Protein AF-A0A7L4N922-F1 (afdb_monomer)

InterPro domains:
  IPR007482 Protein-tyrosine phosphatase-like, PTPLA [PF04387] (2-100)
  IPR007482 Protein-tyrosine phosphatase-like, PTPLA [PTHR11035] (1-100)

Radius of gyration: 19.14 Å; Cα contacts (8 Å, |Δi|>4): 80; chains: 1; bounding box: 42×26×58 Å

Foldseek 3Di:
DCPDPLNVQLVVLVVQLVVLVVLQVVCVVVVHGDPVSVVCNVPSCVVSVVRNLVSVLVVLVVCLVVCVVVQPPWDDDDDPVNDGGGVSVVSVVVNCVVPD

Secondary structure (DSSP, 8-state):
-TT-HHHHHHHHHHHHHHHHHHHHHHHHHTT---HHHHHHHHHHHHHHHHHHHHHHHHHHHHHHHHHHHH-TT-BPSS-TT---B-HHHHHHHHHHHT--

Mean predicted aligned error: 5.7 Å

pLDDT: mean 89.08, std 7.03, range [53.06, 95.0]

Sequence (100 aa):
IQNEESVILFLVVWTVTEITRYSFYTFNLLNHLPYFIKWARYNFFIILYPAGVAGELLTIYAALPYVKKTGMFSLRLPNKYNVSFDYYYFLIIVMFSYVP

Structure (mmCIF, N/CA/C/O backbone):
data_AF-A0A7L4N922-F1
#
_entry.id   AF-A0A7L4N922-F1
#
loop_
_atom_site.group_PDB
_atom_site.id
_atom_site.type_symbol
_atom_site.label_atom_id
_atom_site.label_alt_id
_atom_site.label_comp_id
_atom_site.label_asym_id
_atom_site.label_entity_id
_atom_site.label_seq_id
_atom_site.pdbx_PDB_ins_code
_atom_site.Cartn_x
_atom_site.Cartn_y
_atom_site.Cartn_z
_atom_site.occupancy
_atom_site.B_iso_or_equiv
_atom_site.auth_seq_id
_atom_site.auth_comp_id
_atom_site.auth_asym_id
_atom_site.auth_atom_id
_atom_site.pdbx_PDB_model_num
ATOM 1 N N . ILE A 1 1 ? -16.478 -12.585 4.229 1.00 53.06 1 ILE A N 1
ATOM 2 C CA . ILE A 1 1 ? -15.484 -11.547 4.591 1.00 53.06 1 ILE A CA 1
ATOM 3 C C . ILE A 1 1 ? -14.242 -11.647 3.710 1.00 53.06 1 ILE A C 1
ATOM 5 O O . ILE A 1 1 ? -13.859 -10.639 3.156 1.00 53.06 1 ILE A O 1
ATOM 9 N N . GLN A 1 2 ? -13.625 -12.822 3.513 1.00 55.81 2 GLN A N 1
ATOM 10 C CA . GLN A 1 2 ? -12.480 -12.949 2.582 1.00 55.81 2 GLN A CA 1
ATOM 11 C C . GLN A 1 2 ? -12.849 -13.115 1.092 1.00 55.81 2 GLN A C 1
ATOM 13 O O . GLN A 1 2 ? -11.963 -13.034 0.255 1.00 55.81 2 GLN A O 1
ATOM 18 N N . ASN A 1 3 ? -14.133 -13.293 0.755 1.00 60.75 3 ASN A N 1
ATOM 19 C CA . ASN A 1 3 ? -14.620 -13.367 -0.634 1.00 60.75 3 ASN A CA 1
ATOM 20 C C . ASN A 1 3 ? -15.031 -11.996 -1.205 1.00 60.75 3 AS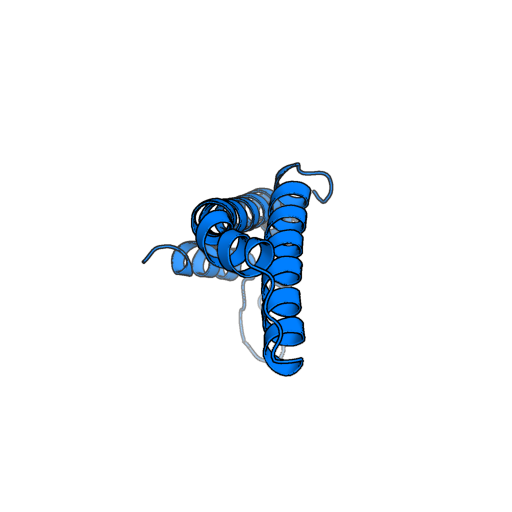N A C 1
ATOM 22 O O . ASN A 1 3 ? -15.770 -11.941 -2.181 1.00 60.75 3 ASN A O 1
ATOM 26 N N . GLU A 1 4 ? -14.622 -10.899 -0.568 1.00 72.81 4 GLU A N 1
ATOM 27 C CA . GLU A 1 4 ? -14.944 -9.557 -1.054 1.00 72.81 4 GLU A CA 1
ATOM 28 C C . GLU A 1 4 ? -14.064 -9.223 -2.261 1.00 72.81 4 GLU A C 1
ATOM 30 O O . GLU A 1 4 ? -12.857 -9.475 -2.253 1.00 72.81 4 GLU A O 1
ATOM 35 N N . GLU A 1 5 ? -14.659 -8.628 -3.293 1.00 82.56 5 GLU A N 1
ATOM 36 C CA . GLU A 1 5 ? -13.969 -8.231 -4.530 1.00 82.56 5 GLU A CA 1
ATOM 37 C C . GLU A 1 5 ? -12.769 -7.309 -4.256 1.00 82.56 5 GLU A C 1
ATOM 39 O O . GLU A 1 5 ? -11.766 -7.345 -4.973 1.00 82.56 5 GLU A O 1
ATOM 44 N N . SER A 1 6 ? -12.831 -6.544 -3.162 1.00 86.00 6 SER A N 1
ATOM 45 C CA . SER A 1 6 ? -11.741 -5.701 -2.670 1.00 86.00 6 SER A CA 1
ATOM 46 C C . SER A 1 6 ? -10.461 -6.487 -2.386 1.00 86.00 6 SER A C 1
ATOM 48 O O . SER A 1 6 ? -9.376 -5.991 -2.693 1.00 86.00 6 SER A O 1
ATOM 50 N N . VAL A 1 7 ? -10.573 -7.722 -1.882 1.00 88.56 7 VAL A N 1
ATOM 51 C CA . VAL A 1 7 ? -9.423 -8.580 -1.566 1.00 88.56 7 VAL A CA 1
ATOM 52 C C . VAL A 1 7 ? -8.679 -8.979 -2.830 1.00 88.56 7 VAL A C 1
ATOM 54 O O . VAL A 1 7 ? -7.455 -8.884 -2.902 1.00 88.56 7 VAL A O 1
ATOM 57 N N . ILE A 1 8 ? -9.430 -9.394 -3.848 1.00 90.50 8 ILE A N 1
ATOM 58 C CA . ILE A 1 8 ? -8.871 -9.769 -5.147 1.00 90.50 8 ILE A CA 1
ATOM 59 C C . ILE A 1 8 ? -8.222 -8.544 -5.796 1.00 90.50 8 ILE A C 1
ATOM 61 O O . ILE A 1 8 ? -7.113 -8.649 -6.318 1.00 90.50 8 ILE A O 1
ATOM 65 N N . LEU A 1 9 ? -8.876 -7.380 -5.712 1.00 89.62 9 LEU A N 1
ATOM 66 C CA . LEU A 1 9 ? -8.372 -6.128 -6.264 1.00 89.62 9 LEU A CA 1
ATOM 67 C C . LEU A 1 9 ? -6.994 -5.769 -5.694 1.00 89.62 9 LEU A C 1
ATOM 69 O O . LEU A 1 9 ? -6.042 -5.663 -6.467 1.00 89.62 9 LEU A O 1
ATOM 73 N N . PHE A 1 10 ? -6.858 -5.608 -4.370 1.00 91.31 10 PHE A N 1
ATOM 74 C CA . PHE A 1 10 ? -5.574 -5.180 -3.797 1.00 91.31 10 PHE A CA 1
ATOM 75 C C . PHE A 1 10 ? -4.485 -6.241 -4.002 1.00 91.31 10 PHE A C 1
ATOM 77 O O . PHE A 1 10 ? -3.346 -5.899 -4.319 1.00 91.31 10 PHE A O 1
ATOM 84 N N . LEU A 1 11 ? -4.832 -7.531 -3.907 1.00 92.94 11 LEU A N 1
ATOM 85 C CA . LEU A 1 11 ? -3.877 -8.624 -4.080 1.00 92.94 11 LEU A CA 1
ATOM 86 C C . LEU A 1 11 ? -3.312 -8.666 -5.500 1.00 92.94 11 LEU A C 1
ATOM 88 O O . LEU A 1 11 ? -2.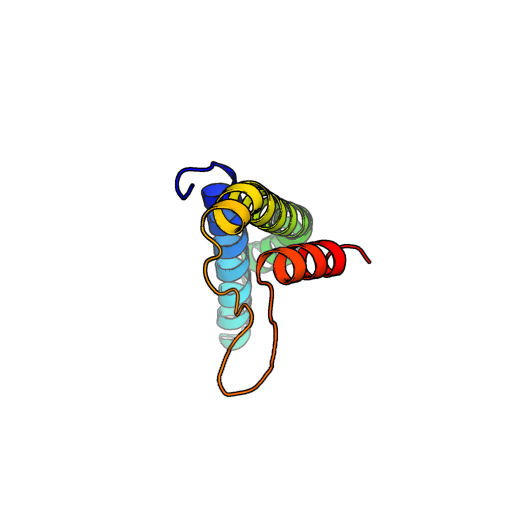093 -8.723 -5.669 1.00 92.94 11 LEU A O 1
ATOM 92 N N . VAL A 1 12 ? -4.166 -8.610 -6.526 1.00 93.06 12 VAL A N 1
ATOM 93 C CA . VAL A 1 12 ? -3.719 -8.611 -7.928 1.00 93.06 12 VAL A CA 1
ATOM 94 C C . VAL A 1 12 ? -2.901 -7.358 -8.220 1.00 93.06 12 VAL A C 1
ATOM 96 O O . VAL A 1 12 ? -1.816 -7.449 -8.796 1.00 93.06 12 VAL A O 1
ATOM 99 N N . VAL A 1 13 ? -3.383 -6.196 -7.784 1.00 94.19 13 VAL A N 1
ATOM 100 C CA . VAL A 1 13 ? -2.738 -4.906 -8.038 1.00 94.19 13 VAL A CA 1
ATOM 101 C C . VAL A 1 13 ? -1.338 -4.837 -7.423 1.00 94.19 13 VAL A C 1
ATOM 103 O O . VAL A 1 13 ? -0.374 -4.504 -8.125 1.00 94.19 13 VAL A O 1
ATOM 106 N N . TRP A 1 14 ? -1.179 -5.211 -6.152 1.00 94.00 14 TRP A N 1
ATOM 107 C CA . TRP A 1 14 ? 0.143 -5.241 -5.527 1.00 94.00 14 TRP A CA 1
ATOM 108 C C . TRP A 1 14 ? 1.033 -6.332 -6.102 1.00 94.00 14 TRP A C 1
ATOM 110 O O . TRP A 1 14 ? 2.213 -6.083 -6.323 1.00 94.00 14 TRP A O 1
ATOM 120 N N . THR A 1 15 ? 0.483 -7.501 -6.441 1.00 94.69 15 THR A N 1
ATOM 121 C CA . THR A 1 15 ? 1.269 -8.576 -7.063 1.00 94.69 15 THR A CA 1
ATOM 122 C C . THR A 1 15 ? 1.862 -8.132 -8.402 1.00 94.69 15 THR A C 1
ATOM 124 O O . THR A 1 15 ? 3.055 -8.317 -8.639 1.00 94.69 15 THR A O 1
ATOM 127 N N . VAL A 1 16 ? 1.079 -7.482 -9.269 1.00 93.38 16 VAL A N 1
ATOM 128 C CA . VAL A 1 16 ? 1.583 -6.946 -10.548 1.00 93.38 16 VAL A CA 1
ATOM 129 C C . VAL A 1 16 ? 2.618 -5.837 -10.315 1.00 93.38 16 VAL A C 1
ATOM 131 O O . VAL A 1 16 ? 3.647 -5.783 -11.000 1.00 93.38 16 VAL A O 1
ATOM 134 N N . THR A 1 17 ? 2.388 -4.977 -9.320 1.00 93.31 17 THR A N 1
ATOM 135 C CA . THR A 1 17 ? 3.344 -3.929 -8.924 1.00 93.31 17 THR A CA 1
ATOM 136 C C . THR A 1 17 ? 4.679 -4.536 -8.485 1.00 93.31 17 THR A C 1
ATOM 138 O O . THR A 1 17 ? 5.744 -4.083 -8.903 1.00 93.31 17 THR A O 1
ATOM 141 N N . GLU A 1 18 ? 4.644 -5.617 -7.712 1.00 93.12 18 GLU A N 1
ATOM 142 C CA . GLU A 1 18 ? 5.839 -6.317 -7.252 1.00 93.12 18 GLU A CA 1
ATOM 143 C C . GLU A 1 18 ? 6.571 -7.040 -8.383 1.00 93.12 18 GLU A C 1
ATOM 145 O O . GLU A 1 18 ? 7.788 -6.900 -8.521 1.00 93.12 18 GLU A O 1
ATOM 150 N N . ILE A 1 19 ? 5.845 -7.739 -9.261 1.00 94.38 19 ILE A N 1
ATOM 151 C CA . ILE A 1 19 ? 6.436 -8.414 -10.425 1.00 94.38 19 ILE A CA 1
ATOM 152 C C . ILE A 1 19 ? 7.202 -7.412 -11.293 1.00 94.38 19 ILE A C 1
ATOM 154 O O . ILE A 1 19 ? 8.348 -7.670 -11.669 1.00 94.38 19 ILE A O 1
ATOM 158 N N . THR A 1 20 ? 6.609 -6.254 -11.594 1.00 93.06 20 THR A N 1
ATOM 159 C CA . THR A 1 20 ? 7.280 -5.222 -12.402 1.00 93.06 20 THR A CA 1
ATOM 160 C C . THR A 1 20 ? 8.491 -4.622 -11.687 1.00 93.06 20 THR A C 1
ATOM 162 O O . THR A 1 20 ? 9.542 -4.440 -12.310 1.00 93.06 20 THR A O 1
ATOM 165 N N . ARG A 1 21 ? 8.390 -4.373 -10.375 1.00 93.56 21 ARG A N 1
ATOM 166 C CA . ARG A 1 21 ? 9.484 -3.851 -9.547 1.00 93.56 21 ARG A CA 1
ATOM 167 C C . ARG A 1 21 ? 10.676 -4.803 -9.499 1.00 93.56 21 ARG A C 1
ATOM 169 O O . ARG A 1 21 ? 11.796 -4.378 -9.789 1.00 93.56 21 ARG A O 1
ATOM 176 N N . TYR A 1 22 ? 10.444 -6.069 -9.161 1.00 94.31 22 TYR A N 1
ATOM 177 C CA . TYR A 1 22 ? 11.510 -7.062 -9.060 1.00 94.31 22 TYR A CA 1
ATOM 178 C C . TYR A 1 22 ? 12.110 -7.391 -10.421 1.00 94.31 22 TYR A C 1
ATOM 180 O O . TYR A 1 22 ? 13.332 -7.437 -10.532 1.00 94.31 22 TYR A O 1
ATOM 188 N N . SER A 1 23 ? 11.291 -7.490 -11.474 1.00 93.31 23 SER A N 1
ATOM 189 C CA . SER A 1 23 ? 11.797 -7.654 -12.842 1.00 93.31 23 SER A CA 1
ATOM 190 C C . SER A 1 23 ? 12.751 -6.519 -13.213 1.00 93.31 23 SER A C 1
ATOM 192 O O . SER A 1 23 ? 13.858 -6.770 -13.684 1.00 93.31 23 SER A O 1
ATOM 194 N N . PHE A 1 24 ? 12.379 -5.264 -12.940 1.00 93.31 24 PHE A N 1
ATOM 195 C CA . PHE A 1 24 ? 13.263 -4.126 -13.190 1.00 93.31 24 PHE A CA 1
ATOM 196 C C . PHE A 1 24 ? 14.602 -4.264 -12.454 1.00 93.31 24 PHE A C 1
ATOM 198 O O . PHE A 1 24 ? 15.644 -4.034 -13.062 1.00 93.31 24 PHE A O 1
ATOM 205 N N . TYR A 1 25 ? 14.595 -4.658 -11.176 1.00 93.62 25 TYR A N 1
ATOM 206 C CA . TYR A 1 25 ? 15.835 -4.843 -10.416 1.00 93.62 25 TYR A CA 1
ATOM 207 C C . TYR A 1 25 ? 16.698 -5.971 -10.978 1.00 93.62 25 TYR A C 1
ATOM 209 O O . TYR A 1 25 ? 17.896 -5.770 -11.165 1.00 93.62 25 TYR A O 1
ATOM 217 N N . THR A 1 26 ? 16.105 -7.113 -11.324 1.00 95.00 26 THR A N 1
ATOM 218 C CA . THR A 1 26 ? 16.828 -8.238 -11.927 1.00 95.00 26 THR A CA 1
ATOM 219 C C . THR A 1 26 ? 17.494 -7.841 -13.243 1.00 95.00 26 THR A C 1
ATOM 221 O O . THR A 1 26 ? 18.693 -8.041 -13.411 1.00 95.00 26 THR A O 1
ATOM 224 N N . PHE A 1 27 ? 16.758 -7.223 -14.167 1.00 92.81 27 PHE A N 1
ATOM 225 C CA . PHE A 1 27 ? 17.314 -6.825 -15.463 1.00 92.81 27 PHE A CA 1
ATOM 226 C C . PHE A 1 27 ? 18.329 -5.681 -15.360 1.00 92.81 27 PHE A C 1
ATOM 228 O O . PHE A 1 27 ? 19.270 -5.614 -16.150 1.00 92.81 27 PHE A O 1
ATOM 235 N N . ASN A 1 28 ? 18.186 -4.817 -14.354 1.00 91.56 28 ASN A N 1
ATOM 236 C CA . ASN A 1 28 ? 19.191 -3.806 -14.052 1.00 91.56 28 ASN A CA 1
ATOM 237 C C . ASN A 1 28 ? 20.507 -4.439 -13.562 1.00 91.56 28 ASN A C 1
ATOM 239 O O . ASN A 1 28 ? 21.573 -4.011 -13.990 1.00 91.56 28 ASN A O 1
ATOM 243 N N . LEU A 1 29 ? 20.447 -5.489 -12.733 1.00 94.69 29 LEU A N 1
ATOM 244 C CA . LEU A 1 29 ? 21.636 -6.241 -12.295 1.00 94.69 29 LEU A CA 1
ATOM 245 C C . LEU A 1 29 ? 22.319 -6.993 -13.446 1.00 94.69 29 LEU A C 1
ATOM 247 O O . LEU A 1 29 ? 23.540 -7.121 -13.460 1.00 94.69 29 LEU A O 1
ATOM 251 N N . LEU A 1 30 ? 21.546 -7.458 -14.428 1.00 94.19 30 LEU A N 1
ATOM 252 C CA . LEU A 1 30 ? 22.064 -8.125 -15.627 1.00 94.19 30 LEU A CA 1
ATOM 253 C C . LEU A 1 30 ? 22.645 -7.148 -16.669 1.00 94.19 30 LEU A C 1
ATOM 255 O O . LEU A 1 30 ? 23.024 -7.581 -17.754 1.00 94.19 30 LEU A O 1
ATOM 259 N N . ASN A 1 31 ? 22.709 -5.841 -16.371 1.00 90.56 31 ASN A N 1
ATOM 260 C CA . ASN A 1 31 ? 23.141 -4.770 -17.284 1.00 90.56 31 ASN A CA 1
ATOM 261 C C . ASN A 1 31 ? 22.382 -4.732 -18.624 1.00 90.56 31 ASN A C 1
ATOM 263 O O . ASN A 1 31 ? 22.840 -4.136 -19.597 1.00 90.56 31 ASN A O 1
ATOM 267 N N . HIS A 1 32 ? 21.202 -5.345 -18.680 1.00 90.25 32 HIS A N 1
ATOM 268 C CA . HIS A 1 32 ? 20.379 -5.404 -19.875 1.00 90.25 32 HIS A CA 1
ATOM 269 C C . HIS A 1 32 ? 18.927 -5.182 -19.475 1.00 90.25 32 HIS A C 1
ATOM 271 O O . HIS A 1 32 ? 18.242 -6.116 -19.068 1.00 90.25 32 HIS A O 1
ATOM 277 N N . LEU A 1 33 ? 18.450 -3.940 -19.598 1.00 91.25 33 LEU A N 1
ATOM 278 C CA . LEU A 1 33 ? 17.095 -3.552 -19.213 1.00 91.25 33 LEU A CA 1
ATOM 279 C C . LEU A 1 33 ? 16.174 -3.449 -20.439 1.00 91.25 33 LEU A C 1
ATOM 281 O O . LEU A 1 33 ? 16.267 -2.466 -21.182 1.00 91.25 33 LEU A O 1
ATOM 285 N N . PRO A 1 34 ? 15.243 -4.402 -20.635 1.00 91.94 34 PRO A N 1
ATOM 286 C CA . PRO A 1 34 ? 14.257 -4.322 -21.703 1.00 91.94 34 PRO A CA 1
AT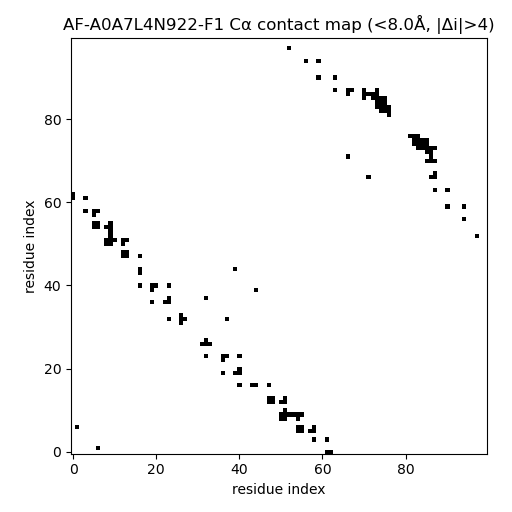OM 287 C C . PRO A 1 34 ? 13.404 -3.054 -21.586 1.00 91.94 34 PRO A C 1
ATOM 289 O O . PRO A 1 34 ? 12.939 -2.699 -20.498 1.00 91.94 34 PRO A O 1
ATOM 292 N N . TYR A 1 35 ? 13.140 -2.400 -22.722 1.00 91.19 35 TYR A N 1
ATOM 293 C CA . TYR A 1 35 ? 12.322 -1.182 -22.782 1.00 91.19 35 TYR A CA 1
ATOM 294 C C . TYR A 1 35 ? 10.937 -1.378 -22.152 1.00 91.19 35 TYR A C 1
ATOM 296 O O . TYR A 1 35 ? 10.490 -0.531 -21.383 1.00 91.19 35 TYR A O 1
ATOM 304 N N . PHE A 1 36 ? 10.298 -2.524 -22.409 1.00 90.69 36 PHE A N 1
ATOM 305 C CA . PHE A 1 36 ? 8.978 -2.848 -21.869 1.00 90.69 36 PHE A CA 1
ATOM 306 C C . PHE A 1 36 ? 8.931 -2.792 -20.337 1.00 90.69 36 PHE A C 1
ATOM 308 O O . PHE A 1 36 ? 8.010 -2.216 -19.772 1.00 90.69 36 PHE A O 1
ATOM 315 N N . ILE A 1 37 ? 9.946 -3.327 -19.654 1.00 90.31 37 ILE A N 1
ATOM 316 C CA . ILE A 1 37 ? 9.986 -3.375 -18.184 1.00 90.31 37 ILE A CA 1
ATOM 317 C C . ILE A 1 37 ? 10.190 -1.977 -17.605 1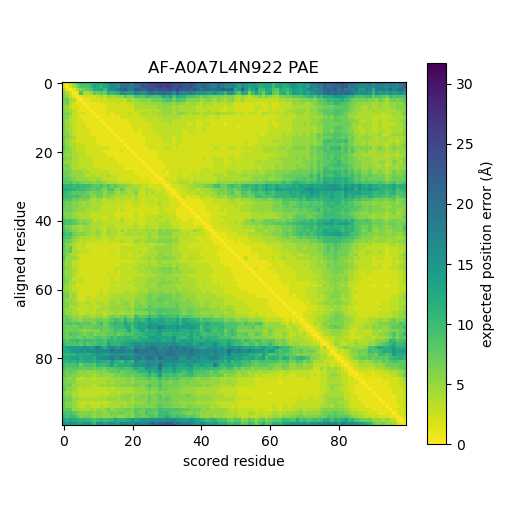.00 90.31 37 ILE A C 1
ATOM 319 O O . ILE A 1 37 ? 9.559 -1.608 -16.614 1.00 90.31 37 ILE A O 1
ATOM 323 N N . LYS A 1 38 ? 11.033 -1.171 -18.261 1.00 90.00 38 LYS A N 1
ATOM 324 C CA . LYS A 1 38 ? 11.198 0.243 -17.922 1.00 90.00 38 LYS A CA 1
ATOM 325 C C . LYS A 1 38 ? 9.875 0.996 -18.094 1.00 90.00 38 LYS A C 1
ATOM 327 O O . LYS A 1 38 ? 9.452 1.684 -17.174 1.00 90.00 38 LYS A O 1
ATOM 332 N N . TRP A 1 39 ? 9.202 0.830 -19.231 1.00 92.62 39 TRP A N 1
ATOM 333 C CA . TRP A 1 39 ? 7.908 1.456 -19.507 1.00 92.62 39 TRP A CA 1
ATOM 334 C C . TRP A 1 39 ? 6.834 1.034 -18.496 1.00 92.62 39 TRP A C 1
ATOM 336 O O . TRP A 1 39 ? 6.167 1.897 -17.924 1.00 92.62 39 TRP A O 1
ATOM 346 N N . ALA A 1 40 ? 6.712 -0.268 -18.224 1.00 90.50 40 ALA A N 1
ATOM 347 C CA . ALA A 1 40 ? 5.728 -0.821 -17.299 1.00 90.50 40 ALA A CA 1
ATOM 348 C C . ALA A 1 40 ? 5.908 -0.241 -15.893 1.00 90.50 40 ALA A C 1
ATOM 350 O O . ALA A 1 40 ? 4.935 0.200 -15.289 1.00 90.50 40 ALA A O 1
ATOM 351 N N . ARG A 1 41 ? 7.154 -0.137 -15.409 1.00 88.56 41 ARG A N 1
ATOM 352 C CA . ARG A 1 41 ? 7.462 0.467 -14.104 1.00 88.56 41 ARG A CA 1
ATOM 353 C C . ARG A 1 41 ? 6.913 1.889 -13.969 1.00 88.56 41 ARG A C 1
ATOM 355 O O . ARG A 1 41 ? 6.382 2.223 -12.918 1.00 88.56 41 ARG A O 1
ATOM 362 N N . TYR A 1 42 ? 7.048 2.722 -14.999 1.00 87.19 42 TYR A N 1
ATOM 363 C CA . TYR A 1 42 ? 6.636 4.127 -14.917 1.00 87.19 42 TYR A CA 1
ATOM 364 C C . TYR A 1 42 ? 5.147 4.350 -15.199 1.00 87.19 42 TYR A C 1
ATOM 366 O O . TYR A 1 42 ? 4.568 5.273 -14.639 1.00 87.19 42 TYR A O 1
ATOM 374 N N . ASN A 1 43 ? 4.516 3.513 -16.027 1.00 90.50 43 ASN A N 1
ATOM 375 C CA . ASN A 1 43 ? 3.112 3.697 -16.408 1.00 90.50 43 ASN A CA 1
ATOM 376 C C . ASN A 1 43 ? 2.152 2.945 -15.484 1.00 90.50 43 ASN A C 1
ATOM 378 O O . ASN A 1 43 ? 1.146 3.507 -15.057 1.00 90.50 43 ASN A O 1
ATOM 382 N N . PHE A 1 44 ? 2.461 1.693 -15.128 1.00 89.69 44 PHE A N 1
ATOM 383 C CA . PHE A 1 44 ? 1.581 0.916 -14.256 1.00 89.69 44 PHE A CA 1
ATOM 384 C C . PHE A 1 44 ? 1.525 1.488 -12.852 1.00 89.69 44 PHE A C 1
ATOM 386 O O . PHE A 1 44 ? 0.455 1.492 -12.259 1.00 89.69 44 PHE A O 1
ATOM 393 N N . PHE A 1 45 ? 2.628 2.032 -12.341 1.00 85.81 45 PHE A N 1
ATOM 394 C CA . PHE A 1 45 ? 2.652 2.602 -10.999 1.00 85.81 45 PHE A CA 1
ATOM 395 C C . PHE A 1 45 ? 1.603 3.710 -10.804 1.00 85.81 45 PHE A C 1
ATOM 397 O O . PHE A 1 45 ? 0.971 3.763 -9.756 1.00 85.81 45 PHE A O 1
ATOM 404 N N . ILE A 1 46 ? 1.342 4.532 -11.828 1.00 88.88 46 ILE A N 1
ATOM 405 C CA . ILE A 1 46 ? 0.363 5.632 -11.762 1.00 88.88 46 ILE A CA 1
ATOM 406 C C . ILE A 1 46 ? -1.059 5.113 -11.504 1.00 88.88 46 ILE A C 1
ATOM 408 O O . ILE A 1 46 ? -1.822 5.746 -10.782 1.00 88.88 46 ILE A O 1
ATOM 412 N N . ILE A 1 47 ? -1.415 3.965 -12.084 1.00 90.31 47 ILE A N 1
ATOM 413 C CA . ILE A 1 47 ? -2.767 3.395 -11.999 1.00 90.31 47 ILE A CA 1
ATOM 414 C C . ILE A 1 47 ? -2.865 2.399 -10.841 1.00 90.31 47 ILE A C 1
ATOM 416 O O . ILE A 1 47 ? -3.812 2.432 -10.059 1.00 90.31 47 ILE A O 1
ATOM 420 N N . LEU A 1 48 ? -1.880 1.509 -10.724 1.00 92.19 48 LEU A N 1
ATOM 421 C CA . LEU A 1 48 ? -1.871 0.437 -9.735 1.00 92.19 48 LEU A CA 1
ATOM 422 C C . LEU A 1 48 ? -1.727 0.977 -8.314 1.00 92.19 48 LEU A C 1
ATOM 424 O O . LEU A 1 48 ? -2.350 0.443 -7.409 1.00 92.19 48 LEU A O 1
ATOM 428 N N . TYR A 1 49 ? -0.969 2.051 -8.097 1.00 90.19 49 TYR A N 1
ATOM 429 C CA . TYR A 1 49 ? -0.788 2.587 -6.750 1.00 90.19 49 TYR A CA 1
ATOM 430 C C . TYR A 1 49 ? -2.105 3.066 -6.103 1.00 90.19 49 TYR A C 1
ATOM 432 O O . TYR A 1 49 ? -2.465 2.539 -5.048 1.00 90.19 49 TYR A O 1
ATOM 440 N N . PRO A 1 50 ? -2.891 3.979 -6.714 1.00 92.00 50 PRO A N 1
ATOM 441 C CA . PRO A 1 50 ? -4.176 4.377 -6.141 1.00 92.00 50 PRO A CA 1
ATOM 442 C C . PRO A 1 50 ? -5.187 3.223 -6.100 1.00 92.00 50 PRO A C 1
ATOM 444 O O . PRO A 1 50 ? -5.958 3.133 -5.147 1.00 92.00 50 PRO A O 1
ATOM 447 N N . ALA A 1 51 ? -5.171 2.312 -7.081 1.00 92.00 51 ALA A N 1
ATOM 448 C CA . ALA A 1 51 ? -6.053 1.144 -7.078 1.00 92.00 51 ALA A CA 1
ATOM 449 C C . ALA A 1 51 ? -5.742 0.172 -5.923 1.00 92.00 51 ALA A C 1
ATOM 451 O O . ALA A 1 51 ? -6.662 -0.365 -5.306 1.00 92.00 51 ALA A O 1
ATOM 452 N N . GLY A 1 52 ? -4.461 -0.030 -5.607 1.00 91.94 52 GLY A N 1
ATOM 453 C CA . GLY A 1 52 ? -4.004 -0.909 -4.531 1.00 91.94 52 GLY A CA 1
ATOM 454 C C . GLY A 1 52 ? -4.393 -0.351 -3.171 1.00 91.94 52 GLY A C 1
ATOM 455 O O . GLY A 1 52 ? -5.045 -1.040 -2.389 1.00 91.94 52 GLY A O 1
ATOM 456 N N . VAL A 1 53 ? -4.106 0.935 -2.946 1.00 92.00 53 VAL A N 1
ATOM 457 C CA . VAL A 1 53 ? -4.522 1.665 -1.739 1.00 92.00 53 VAL A CA 1
ATOM 458 C C . VAL A 1 53 ? -6.042 1.631 -1.561 1.00 92.00 53 VAL A C 1
ATOM 460 O O . VAL A 1 53 ? -6.532 1.335 -0.473 1.00 92.00 53 VAL A O 1
ATOM 463 N N . ALA A 1 54 ? -6.811 1.882 -2.626 1.00 91.62 54 ALA A N 1
ATOM 464 C CA . ALA A 1 54 ? -8.268 1.811 -2.564 1.00 91.62 54 ALA A CA 1
ATOM 465 C C . ALA A 1 54 ? -8.754 0.402 -2.184 1.00 91.62 54 ALA A C 1
ATOM 467 O O . ALA A 1 54 ? -9.625 0.264 -1.326 1.00 91.62 54 ALA A O 1
ATOM 468 N N . GLY A 1 55 ? -8.170 -0.648 -2.770 1.00 91.12 55 GLY A N 1
ATOM 469 C CA . GLY A 1 55 ? -8.495 -2.032 -2.429 1.00 91.12 55 GLY A CA 1
ATOM 470 C C . GLY A 1 55 ? -8.183 -2.385 -0.969 1.00 91.12 55 GLY A C 1
ATOM 471 O O . GLY A 1 55 ? -8.998 -3.039 -0.313 1.00 91.12 55 GLY A O 1
ATOM 472 N N . GLU A 1 56 ? -7.058 -1.912 -0.425 1.00 91.56 56 GLU A N 1
ATOM 473 C CA . GLU A 1 56 ? -6.703 -2.089 0.991 1.00 91.56 56 GLU A CA 1
ATOM 474 C C . GLU A 1 56 ? -7.708 -1.398 1.915 1.00 91.56 56 GLU A C 1
ATOM 476 O O . GLU A 1 56 ? -8.253 -2.031 2.822 1.00 91.56 56 GLU A O 1
ATOM 481 N N . LEU A 1 57 ? -8.018 -0.125 1.651 1.00 92.50 57 LEU A N 1
ATOM 482 C CA . LEU A 1 57 ? -8.972 0.647 2.450 1.00 92.50 57 LEU A CA 1
ATOM 483 C C . LEU A 1 57 ? -10.377 0.036 2.410 1.00 92.50 57 LEU A C 1
ATOM 485 O O . LEU A 1 57 ? -11.022 -0.076 3.453 1.00 92.50 57 LEU A O 1
ATOM 489 N N . LEU A 1 58 ? -10.837 -0.411 1.238 1.00 91.81 58 LEU A N 1
ATOM 490 C CA . LEU A 1 58 ? -12.122 -1.102 1.092 1.00 91.81 58 LEU A CA 1
ATOM 491 C C . LEU A 1 58 ? -12.141 -2.436 1.844 1.00 91.81 58 LEU A C 1
ATOM 493 O O . LEU A 1 58 ? -13.150 -2.781 2.458 1.00 91.81 58 LEU A O 1
ATOM 497 N N . THR A 1 59 ? -11.030 -3.175 1.840 1.00 92.12 59 THR A N 1
ATOM 498 C CA . THR A 1 59 ? -10.908 -4.435 2.586 1.00 92.12 59 THR A CA 1
ATOM 499 C C . THR A 1 59 ? -10.975 -4.193 4.093 1.00 92.12 59 THR A C 1
ATOM 501 O O . THR A 1 59 ? -11.718 -4.885 4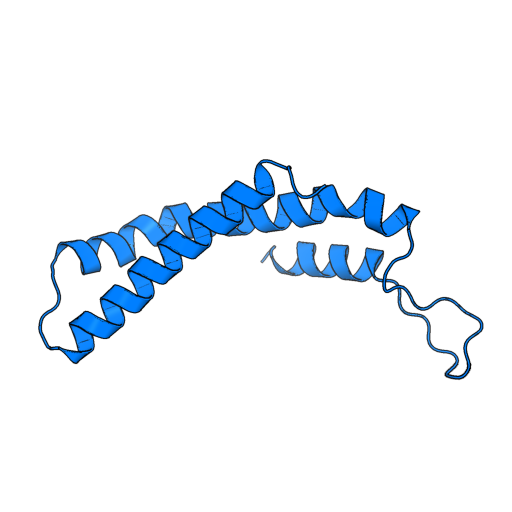.794 1.00 92.12 59 THR A O 1
ATOM 504 N N . ILE A 1 60 ? -10.257 -3.185 4.602 1.00 92.00 60 ILE A N 1
ATOM 505 C CA . ILE A 1 60 ? -10.316 -2.807 6.021 1.00 92.00 60 ILE A CA 1
ATOM 506 C C . ILE A 1 60 ? -11.737 -2.365 6.382 1.00 92.00 60 ILE A C 1
ATOM 508 O O . ILE A 1 60 ? -12.292 -2.838 7.374 1.00 92.00 60 ILE A O 1
ATOM 512 N N . TYR A 1 61 ? -12.358 -1.526 5.550 1.00 90.88 61 TYR A N 1
ATOM 513 C CA . TYR A 1 61 ? -13.723 -1.050 5.755 1.00 90.88 61 TYR A CA 1
ATOM 514 C C . TYR A 1 61 ? -14.737 -2.201 5.835 1.00 90.88 61 TYR A C 1
ATOM 516 O O . TYR A 1 61 ? -15.545 -2.248 6.763 1.00 90.88 61 TYR A O 1
ATOM 524 N N . ALA A 1 62 ? -14.655 -3.172 4.921 1.00 90.75 62 ALA A N 1
ATOM 525 C CA . ALA A 1 62 ? -15.506 -4.361 4.935 1.00 90.75 62 ALA A CA 1
ATOM 526 C C . ALA A 1 62 ? -15.276 -5.242 6.181 1.00 90.75 62 ALA A C 1
ATOM 528 O O . ALA A 1 62 ? -16.201 -5.898 6.666 1.00 90.75 62 ALA A O 1
ATOM 529 N N . ALA A 1 63 ? -14.062 -5.237 6.742 1.00 91.06 63 ALA A N 1
ATOM 530 C CA . ALA A 1 63 ? -13.724 -5.986 7.950 1.00 91.06 63 ALA A CA 1
ATOM 531 C C . ALA A 1 63 ? -14.177 -5.301 9.257 1.00 91.06 63 ALA A C 1
ATOM 533 O O . ALA A 1 63 ? -14.462 -5.999 10.235 1.00 91.06 63 ALA A O 1
ATOM 534 N N . LEU A 1 64 ? -14.300 -3.966 9.297 1.00 91.38 64 LEU A N 1
ATOM 535 C CA . LEU A 1 64 ? -14.695 -3.197 10.491 1.00 91.38 64 LEU A CA 1
ATOM 536 C C . LEU A 1 64 ? -15.947 -3.719 11.229 1.00 91.38 64 LEU A C 1
ATOM 538 O O . LEU A 1 64 ? -15.865 -3.891 12.451 1.00 91.38 64 LEU A O 1
ATOM 542 N N . PRO A 1 65 ? -17.099 -3.994 10.576 1.00 90.56 65 PRO A N 1
ATOM 543 C CA . PRO A 1 65 ? -18.286 -4.483 11.283 1.00 90.56 65 PRO A CA 1
ATOM 544 C C . PRO A 1 65 ? -18.052 -5.849 11.937 1.00 90.56 65 PRO A C 1
ATOM 546 O O . PRO A 1 65 ? -18.536 -6.104 13.043 1.00 90.56 65 PRO A O 1
ATOM 549 N N . TYR A 1 66 ? -17.269 -6.715 11.290 1.00 90.06 66 TYR A N 1
ATOM 550 C CA . TYR A 1 66 ? -16.913 -8.014 11.845 1.00 90.06 66 TYR A CA 1
ATOM 551 C C . TYR A 1 66 ? -15.970 -7.881 13.044 1.00 90.06 66 TYR A C 1
ATOM 553 O O . TYR A 1 66 ? -16.215 -8.494 14.085 1.00 90.06 66 TYR A O 1
ATOM 561 N N . VAL A 1 67 ? -14.939 -7.039 12.935 1.00 91.44 67 VAL A N 1
ATOM 562 C CA . VAL A 1 67 ? -13.997 -6.750 14.028 1.00 91.44 67 VAL A CA 1
ATOM 563 C C . VAL A 1 67 ? -14.731 -6.175 15.238 1.00 91.44 67 VAL A C 1
ATOM 565 O O . VAL A 1 67 ? -14.525 -6.636 16.359 1.00 91.44 67 VAL A O 1
ATOM 568 N N . LYS A 1 68 ? -15.659 -5.236 15.020 1.00 89.62 68 LYS A N 1
ATOM 569 C CA . LYS A 1 68 ? -16.471 -4.645 16.092 1.00 89.62 68 LYS A CA 1
ATOM 570 C C . LYS A 1 68 ? -17.344 -5.678 16.805 1.00 89.62 68 LYS A C 1
ATOM 572 O O . LYS A 1 68 ? -17.464 -5.628 18.025 1.00 89.62 68 LYS A O 1
ATOM 577 N N . LYS A 1 69 ? -17.958 -6.601 16.056 1.00 90.81 69 LYS A N 1
ATOM 578 C CA . LYS A 1 69 ? -18.842 -7.639 16.610 1.00 90.81 69 LYS A CA 1
ATOM 579 C C . LYS A 1 69 ? -18.074 -8.695 17.400 1.00 90.81 69 LYS A C 1
ATOM 581 O O . LYS A 1 69 ? -18.549 -9.155 18.430 1.00 90.81 69 LYS A O 1
ATOM 586 N N . THR A 1 70 ? -16.924 -9.112 16.884 1.00 89.25 70 THR A N 1
ATOM 587 C CA . THR A 1 70 ? -16.149 -10.218 17.457 1.00 89.25 70 THR A CA 1
ATOM 588 C C . THR A 1 70 ? -15.179 -9.768 18.543 1.00 89.25 70 THR A C 1
ATOM 590 O O . THR A 1 70 ? -14.790 -10.581 19.374 1.00 89.25 70 THR A O 1
ATOM 593 N N . GLY A 1 71 ? -14.779 -8.492 18.552 1.00 85.69 71 GLY A N 1
ATOM 594 C CA . GLY A 1 71 ? -13.775 -7.977 19.484 1.00 85.69 71 GLY A CA 1
ATOM 595 C C . GLY A 1 71 ? -12.405 -8.640 19.322 1.00 85.69 71 GLY A C 1
ATOM 596 O O . GLY A 1 71 ? -11.607 -8.623 20.259 1.00 85.69 71 GLY A O 1
ATOM 597 N N . MET A 1 72 ? -12.137 -9.252 18.162 1.00 86.62 72 MET A N 1
ATOM 598 C CA . MET A 1 72 ? -10.868 -9.926 17.889 1.00 86.62 72 MET A CA 1
ATOM 599 C C . MET A 1 72 ? -9.699 -8.964 18.072 1.00 86.62 72 MET A C 1
ATOM 601 O O . MET A 1 72 ? -9.752 -7.822 17.621 1.00 86.62 72 MET A O 1
ATOM 605 N N . PHE A 1 73 ? -8.638 -9.459 18.707 1.00 84.69 73 PHE A N 1
ATOM 606 C CA . PHE A 1 73 ? -7.413 -8.706 18.986 1.00 84.69 73 PHE A CA 1
ATOM 607 C C . PHE A 1 73 ? -7.606 -7.437 19.842 1.00 84.69 73 PHE A C 1
ATOM 609 O O . PHE A 1 73 ? -6.654 -6.679 20.008 1.00 84.69 73 PHE A O 1
ATOM 616 N N . SER A 1 74 ? -8.784 -7.215 20.439 1.00 86.94 74 SER A N 1
ATOM 617 C CA . SER A 1 74 ? -9.001 -6.149 21.423 1.00 86.94 74 SER A CA 1
ATOM 618 C C . SER A 1 74 ? -8.740 -6.662 22.846 1.00 86.94 74 SER A C 1
ATOM 620 O O . SER A 1 74 ? -9.305 -7.664 23.280 1.00 86.94 74 SER A O 1
ATOM 622 N N . LEU A 1 75 ? -7.915 -5.942 23.606 1.00 86.12 75 LEU A N 1
ATOM 623 C CA . LEU A 1 75 ? -7.677 -6.161 25.032 1.00 86.12 75 LEU A CA 1
ATOM 624 C C . LEU A 1 75 ? -8.615 -5.259 25.838 1.00 86.12 75 LEU A C 1
ATOM 626 O O . LEU A 1 75 ? -8.417 -4.047 25.922 1.00 86.12 75 LEU A O 1
ATOM 630 N N . ARG A 1 76 ? -9.651 -5.856 26.432 1.00 84.38 76 ARG A N 1
ATOM 631 C CA . ARG A 1 76 ? -10.588 -5.163 27.326 1.00 84.38 76 ARG A CA 1
ATOM 632 C C . ARG A 1 76 ? -10.138 -5.291 28.784 1.00 84.38 76 ARG A C 1
ATOM 634 O O . ARG A 1 76 ? -9.373 -6.186 29.143 1.00 84.38 76 ARG A O 1
ATOM 641 N N . LEU A 1 77 ? -10.616 -4.378 29.623 1.00 86.62 77 LEU A N 1
ATOM 642 C CA . LEU A 1 77 ? -10.459 -4.470 31.072 1.00 86.62 77 LEU A CA 1
ATOM 643 C C . LEU A 1 77 ? -11.559 -5.366 31.678 1.00 86.62 77 LEU A C 1
ATOM 645 O O . LEU A 1 77 ? -12.660 -5.406 31.125 1.00 86.62 77 LEU A O 1
ATOM 649 N N . PRO A 1 78 ? -11.290 -6.042 32.813 1.00 85.31 78 PRO A N 1
ATOM 650 C CA . PRO A 1 78 ? -10.033 -6.035 33.570 1.00 85.31 78 PRO A CA 1
ATOM 651 C C . PRO A 1 78 ? -9.003 -7.047 33.033 1.00 85.31 78 PRO A C 1
ATOM 653 O O . PRO A 1 78 ? -9.333 -8.193 32.740 1.00 85.31 78 PRO A O 1
ATOM 656 N N . ASN A 1 79 ? -7.730 -6.643 32.953 1.00 84.81 79 ASN A N 1
ATOM 657 C CA . ASN A 1 79 ? -6.607 -7.551 32.692 1.00 84.81 79 ASN A CA 1
ATOM 658 C C . ASN A 1 79 ? -5.430 -7.272 33.637 1.0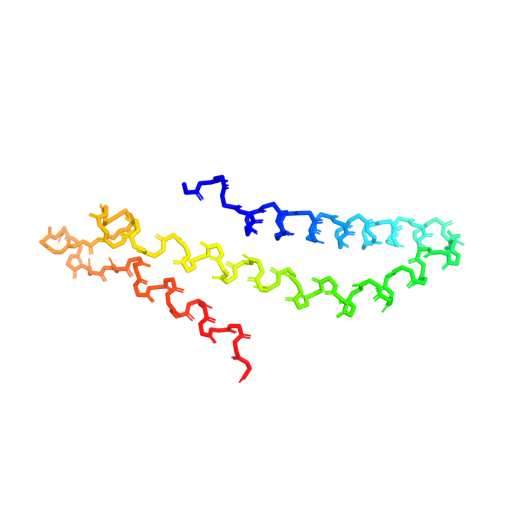0 84.81 79 ASN A C 1
ATOM 660 O O . ASN A 1 79 ? -5.326 -6.191 34.212 1.00 84.81 79 ASN A O 1
ATOM 664 N N . LYS A 1 80 ? -4.526 -8.249 33.766 1.00 83.75 80 LYS A N 1
ATOM 665 C CA . LYS A 1 80 ? -3.377 -8.233 34.690 1.00 83.75 80 LYS A CA 1
ATOM 666 C C . LYS A 1 80 ? -2.464 -7.009 34.544 1.00 83.75 80 LYS A C 1
ATOM 668 O O . LYS A 1 80 ? -1.845 -6.599 35.518 1.00 83.75 80 LYS A O 1
ATOM 673 N N . TYR A 1 81 ? -2.366 -6.455 33.341 1.00 85.19 81 TYR A N 1
ATOM 674 C CA . TYR A 1 81 ? -1.478 -5.338 33.027 1.00 85.19 81 TYR A CA 1
ATOM 675 C C . TYR A 1 81 ? -2.173 -3.975 33.146 1.00 85.19 81 TYR A C 1
ATOM 677 O O . TYR A 1 81 ? -1.508 -2.954 33.022 1.00 85.19 81 TYR A O 1
ATOM 685 N N . ASN A 1 82 ? -3.488 -3.944 33.399 1.00 87.88 82 ASN A N 1
ATOM 686 C CA . ASN A 1 82 ? -4.315 -2.736 33.428 1.00 87.88 82 ASN A CA 1
ATOM 687 C C . ASN A 1 82 ? -4.209 -1.878 32.145 1.00 87.88 82 ASN A C 1
ATOM 689 O O . ASN A 1 82 ? -4.285 -0.653 32.195 1.00 87.88 82 ASN A O 1
ATOM 693 N N . VAL A 1 83 ? -4.024 -2.520 30.984 1.00 86.12 83 VAL A N 1
ATOM 694 C CA . VAL A 1 83 ? -3.887 -1.845 29.678 1.00 86.12 83 VAL A CA 1
ATOM 695 C C . VAL A 1 83 ? -5.084 -2.160 28.789 1.00 86.12 83 VAL A C 1
ATOM 697 O O . VAL A 1 83 ? -5.393 -3.325 28.575 1.00 86.12 83 VAL A O 1
ATOM 700 N N . SER A 1 84 ? -5.735 -1.147 28.217 1.00 87.38 84 SER A N 1
ATOM 701 C CA . SER A 1 84 ? -6.801 -1.339 27.224 1.00 87.38 84 SER A CA 1
ATOM 702 C C . SER A 1 84 ? -6.268 -1.107 25.812 1.00 87.38 84 SER A C 1
ATOM 704 O O . SER A 1 84 ? -5.640 -0.083 25.553 1.00 87.38 84 SER A O 1
ATOM 706 N N . PHE A 1 85 ? -6.570 -2.015 24.887 1.00 90.19 85 PHE A N 1
ATOM 707 C CA . PHE A 1 85 ? -6.294 -1.857 23.458 1.00 90.19 85 PHE A CA 1
ATOM 708 C C . PHE A 1 85 ? -7.532 -2.249 22.659 1.00 90.19 85 PHE A C 1
ATOM 710 O O . PHE A 1 85 ? -8.102 -3.314 22.876 1.00 90.19 85 PHE A O 1
ATOM 717 N N . ASP A 1 86 ? -7.958 -1.398 21.732 1.00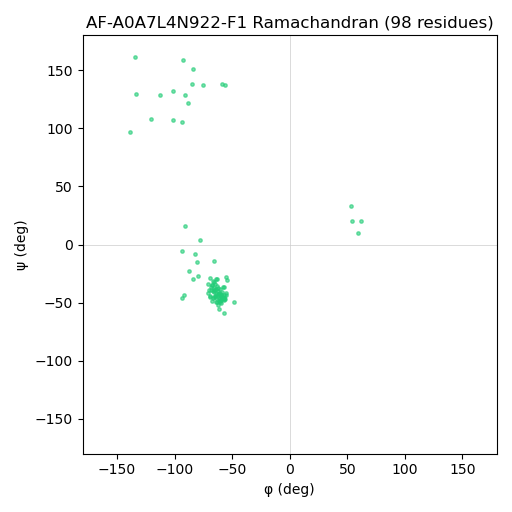 90.81 86 ASP A N 1
ATOM 718 C CA . ASP A 1 86 ? -9.126 -1.672 20.903 1.00 90.81 86 ASP A CA 1
ATOM 719 C C . ASP A 1 86 ? -8.737 -1.675 19.426 1.00 90.81 86 ASP A C 1
ATOM 721 O O . ASP A 1 86 ? -8.455 -0.634 18.826 1.00 90.81 86 ASP A O 1
ATOM 725 N N . TYR A 1 87 ? -8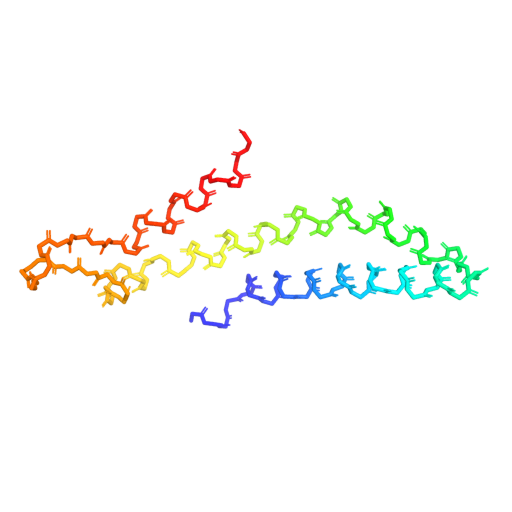.731 -2.875 18.849 1.00 91.88 87 TYR A N 1
ATOM 726 C CA . TYR A 1 87 ? -8.308 -3.113 17.478 1.00 91.88 87 TYR A CA 1
ATOM 727 C C . TYR A 1 87 ? -9.204 -2.400 16.456 1.00 91.88 87 TYR A C 1
ATOM 729 O O . TYR A 1 87 ? -8.727 -1.961 15.412 1.00 91.88 87 TYR A O 1
ATOM 737 N N . TYR A 1 88 ? -10.484 -2.191 16.777 1.00 92.00 88 TYR A N 1
ATOM 738 C CA . TYR A 1 88 ? -11.409 -1.461 15.910 1.00 92.00 88 TYR A CA 1
ATOM 739 C C . TYR A 1 88 ? -10.953 -0.014 15.660 1.00 92.00 88 TYR A C 1
ATOM 741 O O . TYR A 1 88 ? -10.901 0.436 14.517 1.00 92.00 88 TYR A O 1
ATOM 749 N N . TYR A 1 89 ? -10.585 0.713 16.721 1.00 90.94 89 TYR A N 1
ATOM 750 C CA . TYR A 1 89 ? -10.115 2.096 16.591 1.00 90.94 89 TYR A CA 1
ATOM 751 C C . TYR A 1 89 ? -8.729 2.170 15.955 1.00 90.94 89 TYR A C 1
ATOM 753 O O . TYR A 1 89 ? -8.464 3.088 15.183 1.00 90.94 89 TYR A O 1
ATOM 761 N N . PHE A 1 90 ? -7.871 1.182 16.223 1.00 93.62 90 PHE A N 1
ATOM 762 C CA . PHE A 1 90 ? -6.580 1.069 15.553 1.00 93.62 90 PHE A CA 1
ATOM 763 C C . PHE A 1 90 ? -6.737 0.990 14.026 1.00 93.62 90 PHE A C 1
ATOM 765 O O . PHE A 1 90 ? -6.090 1.751 13.313 1.00 93.62 90 PHE A O 1
ATOM 772 N N . LEU A 1 91 ? -7.643 0.144 13.521 1.00 93.31 91 LEU A N 1
ATOM 773 C CA . LEU A 1 91 ? -7.902 0.031 12.080 1.00 93.31 91 LEU A CA 1
ATOM 774 C C . LEU A 1 91 ? -8.396 1.345 11.460 1.00 93.31 91 LEU A C 1
ATOM 776 O O . LEU A 1 91 ? -7.970 1.697 10.364 1.00 93.31 91 LEU A O 1
ATOM 780 N N . ILE A 1 92 ? -9.241 2.099 12.168 1.00 92.81 92 ILE A N 1
ATOM 781 C CA . ILE A 1 92 ? -9.703 3.417 11.710 1.00 92.81 92 ILE A CA 1
ATOM 782 C C . ILE A 1 92 ? -8.533 4.406 11.607 1.00 92.81 92 ILE A C 1
ATOM 784 O O . ILE A 1 92 ? -8.420 5.111 10.607 1.00 92.81 92 ILE A O 1
ATOM 788 N N . ILE A 1 93 ? -7.641 4.443 12.602 1.00 93.75 93 ILE A N 1
ATOM 789 C CA . ILE A 1 93 ? -6.447 5.306 12.570 1.00 93.75 93 ILE A CA 1
ATOM 790 C C . ILE A 1 93 ? -5.544 4.930 11.390 1.00 93.75 93 ILE A C 1
ATOM 792 O O . ILE A 1 93 ? -5.072 5.815 10.677 1.00 93.75 93 ILE A O 1
ATOM 796 N N . VAL A 1 94 ? -5.343 3.631 11.148 1.00 93.19 94 VAL A N 1
ATOM 797 C CA . VAL A 1 94 ? -4.578 3.153 9.988 1.00 93.19 94 VAL A CA 1
ATOM 798 C C . VAL A 1 94 ? -5.208 3.649 8.689 1.00 93.19 94 VAL A C 1
ATOM 800 O O . VAL A 1 94 ? -4.491 4.205 7.867 1.00 93.19 94 VAL A O 1
ATOM 803 N N . MET A 1 95 ? -6.529 3.553 8.519 1.00 93.12 95 MET A N 1
ATOM 804 C CA . MET A 1 95 ? -7.196 4.088 7.324 1.00 93.12 95 MET A CA 1
ATOM 805 C C . MET A 1 95 ? -6.962 5.595 7.141 1.00 93.12 95 MET A C 1
ATOM 807 O O . MET A 1 95 ? -6.714 6.035 6.021 1.00 93.12 95 MET A O 1
ATOM 811 N N . PHE A 1 96 ? -6.991 6.384 8.220 1.00 92.19 96 PHE A N 1
ATOM 812 C CA . PHE A 1 96 ? -6.702 7.820 8.145 1.00 92.19 96 PHE A CA 1
ATOM 813 C C . PHE A 1 96 ? -5.250 8.127 7.774 1.00 92.19 96 PHE A C 1
ATOM 815 O O . PHE A 1 96 ? -5.017 9.114 7.089 1.00 92.19 96 PHE A O 1
ATOM 822 N N . SER A 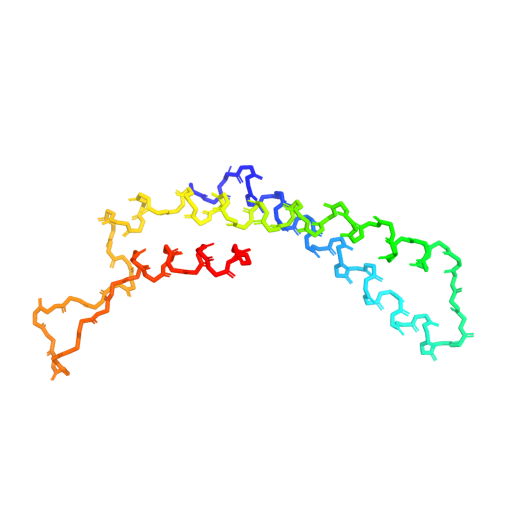1 97 ? -4.284 7.282 8.149 1.00 91.94 97 SER A N 1
ATOM 823 C CA . SER A 1 97 ? -2.872 7.493 7.786 1.00 91.94 97 SER A CA 1
ATOM 824 C C . SER A 1 97 ? -2.574 7.392 6.284 1.00 91.94 97 SER A C 1
ATOM 826 O O . SER A 1 97 ? -1.514 7.830 5.849 1.00 91.94 97 SER A O 1
ATOM 828 N N . TYR A 1 98 ? -3.499 6.847 5.487 1.00 84.75 98 TYR A N 1
ATOM 829 C CA . TYR A 1 98 ? -3.393 6.847 4.024 1.00 84.75 98 TYR A CA 1
ATOM 830 C C . TYR A 1 98 ? -3.823 8.179 3.391 1.00 84.75 98 TYR A C 1
ATOM 832 O O . TYR A 1 98 ? -3.550 8.403 2.211 1.00 84.75 98 TYR A O 1
ATOM 840 N N . VAL A 1 99 ? -4.506 9.048 4.143 1.00 78.44 99 VAL A N 1
ATOM 841 C CA . VAL A 1 99 ? -4.885 10.390 3.692 1.00 78.44 99 VAL A CA 1
ATOM 842 C C . VAL A 1 99 ? -3.735 11.346 4.037 1.00 78.44 99 VAL A C 1
ATOM 844 O O . VAL A 1 99 ? -3.357 11.405 5.208 1.00 78.44 99 VAL A O 1
ATOM 847 N N . PRO A 1 100 ? -3.145 12.039 3.046 1.00 70.50 100 PRO A N 1
ATOM 848 C CA . PRO A 1 100 ? -2.018 12.946 3.262 1.00 70.50 100 PRO A CA 1
ATOM 849 C C . PRO A 1 100 ? -2.389 14.204 4.055 1.00 70.50 100 PRO A C 1
ATOM 851 O O . PRO A 1 100 ? -3.566 14.633 3.995 1.00 70.50 100 PRO A O 1
#

Solvent-accessible surface area (backbone atoms only — not comparable to full-atom values): 5648 Å² total; per-residue (Å²): 124,86,83,40,69,34,49,56,45,20,51,52,34,46,50,54,53,46,53,40,51,52,50,43,52,54,26,53,74,68,77,53,68,59,65,67,47,58,50,46,49,67,56,46,48,71,56,36,49,61,50,20,53,50,15,49,49,49,39,52,57,68,42,45,67,56,39,62,75,68,47,60,86,37,40,63,79,90,48,97,82,74,60,74,44,57,42,61,60,51,53,53,53,54,58,51,68,75,57,131

Organism: NCBI:txid390723